Protein AF-A0A1B6EK05-F1 (afdb_monomer_lite)

Secondary structure (DSSP, 8-state):
--------PPPP--TT--HHHHHHHSGGG-TTGGGS------S-SSS-TTSHHHHHHHHHHHHHHHTTTB-TTS-B--TTTS-----HHHHHHHHSTTGGGGGG--HHHHHT-----SSGGGT-

Radius of gyration: 19.8 Å; chains: 1; bounding box: 43×33×56 Å

Organism: NCBI:txid1464854

Structure (mmCIF, N/CA/C/O backbone):
data_AF-A0A1B6EK05-F1
#
_entry.id   AF-A0A1B6EK05-F1
#
loop_
_atom_site.group_PDB
_atom_site.id
_atom_site.type_symbol
_atom_site.label_atom_id
_atom_site.label_alt_id
_atom_site.label_comp_id
_atom_site.label_asym_id
_atom_site.label_entity_id
_atom_site.label_seq_id
_atom_site.pdbx_PDB_ins_code
_atom_site.Cartn_x
_atom_site.Cartn_y
_atom_site.Cartn_z
_atom_site.occupancy
_atom_site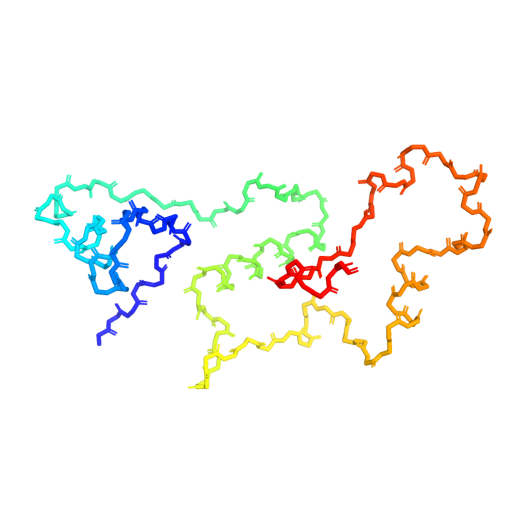.B_iso_or_equiv
_atom_site.auth_seq_id
_atom_site.auth_comp_id
_atom_site.auth_asym_id
_atom_site.auth_atom_id
_atom_site.pdbx_PDB_model_num
ATOM 1 N N . MET A 1 1 ? -14.936 13.292 16.980 1.00 32.16 1 MET A N 1
ATOM 2 C CA . MET A 1 1 ? -14.780 11.828 17.110 1.00 32.16 1 MET A CA 1
ATOM 3 C C . MET A 1 1 ? -13.576 11.438 16.279 1.00 32.16 1 MET A C 1
ATOM 5 O O . MET A 1 1 ? -13.641 11.531 15.063 1.00 32.16 1 MET A O 1
ATOM 9 N N . ASN A 1 2 ? -12.450 11.123 16.920 1.00 30.30 2 ASN A N 1
ATOM 10 C CA . ASN A 1 2 ? -11.228 10.776 16.198 1.00 30.30 2 ASN A CA 1
ATOM 11 C C . ASN A 1 2 ? -11.424 9.398 15.568 1.00 30.30 2 ASN A C 1
ATOM 13 O O . ASN A 1 2 ? -11.373 8.379 16.260 1.00 30.30 2 ASN A O 1
ATOM 17 N N . HIS A 1 3 ? -11.693 9.378 14.263 1.00 37.00 3 HIS A N 1
ATOM 18 C CA . HIS A 1 3 ? -11.639 8.167 13.463 1.00 37.00 3 HIS A CA 1
ATOM 19 C C . HIS A 1 3 ? -10.195 7.678 13.477 1.00 37.00 3 HIS A C 1
ATOM 21 O O . HIS A 1 3 ? -9.367 8.067 12.663 1.00 37.00 3 HIS A O 1
ATOM 27 N N . SER A 1 4 ? -9.873 6.836 14.456 1.00 38.41 4 SER A N 1
ATOM 28 C CA . SER A 1 4 ? -8.668 6.031 14.397 1.00 38.41 4 SER A CA 1
ATOM 29 C C . SER A 1 4 ? -8.830 5.095 13.202 1.00 38.41 4 SER A C 1
ATOM 31 O O . SER A 1 4 ? -9.556 4.096 13.250 1.00 38.41 4 SER A O 1
ATOM 33 N N . VAL A 1 5 ? -8.190 5.467 12.093 1.00 41.56 5 VAL A N 1
ATOM 34 C CA . VAL A 1 5 ? -7.999 4.601 10.936 1.00 41.56 5 VAL A CA 1
ATOM 35 C C . VAL A 1 5 ? -7.144 3.442 11.430 1.00 41.56 5 VAL A C 1
ATOM 37 O O . VAL A 1 5 ? -5.920 3.492 11.504 1.00 41.56 5 VAL A O 1
ATOM 40 N N . LEU A 1 6 ? -7.812 2.401 11.915 1.00 43.34 6 LEU A N 1
ATOM 41 C CA . LEU A 1 6 ? -7.153 1.150 12.231 1.00 43.34 6 LEU A CA 1
ATOM 42 C C . LEU A 1 6 ? -6.647 0.593 10.909 1.00 43.34 6 LEU A C 1
ATOM 44 O O . LEU A 1 6 ? -7.443 0.145 10.081 1.00 43.34 6 LEU A O 1
ATOM 48 N N . ARG A 1 7 ? -5.318 0.671 10.755 1.00 56.25 7 ARG A N 1
ATOM 49 C CA . ARG A 1 7 ? -4.504 -0.071 9.790 1.00 56.25 7 ARG A CA 1
ATOM 50 C C . ARG A 1 7 ? -5.182 -1.401 9.511 1.00 56.25 7 ARG A C 1
AT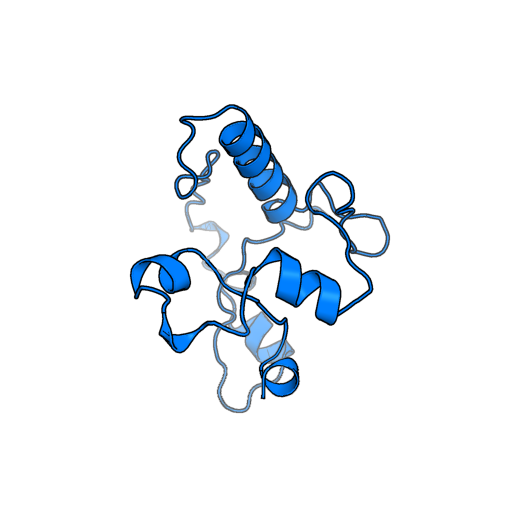OM 52 O O . ARG A 1 7 ? -5.433 -2.126 10.468 1.00 56.25 7 ARG A O 1
ATOM 59 N N . LYS A 1 8 ? -5.507 -1.655 8.239 1.00 53.00 8 LYS A N 1
ATOM 60 C CA . LYS A 1 8 ? -6.265 -2.804 7.714 1.00 53.00 8 LYS A CA 1
ATOM 61 C C . LYS A 1 8 ? -6.048 -4.065 8.566 1.00 53.00 8 LYS A C 1
ATOM 63 O O . LYS A 1 8 ? -5.132 -4.842 8.323 1.00 53.00 8 LYS A O 1
ATOM 68 N N . LEU A 1 9 ? -6.875 -4.237 9.596 1.00 55.41 9 LEU A N 1
ATOM 69 C CA . LEU A 1 9 ? -7.031 -5.509 10.280 1.00 55.41 9 LEU A CA 1
ATOM 70 C C . LEU A 1 9 ? -7.943 -6.311 9.367 1.00 55.41 9 LEU A C 1
ATOM 72 O O . LEU A 1 9 ? -8.971 -5.790 8.923 1.00 55.41 9 LEU A O 1
ATOM 76 N N . LEU A 1 10 ? -7.547 -7.543 9.054 1.00 59.81 10 LEU A N 1
ATOM 77 C CA . LEU A 1 10 ? -8.456 -8.486 8.419 1.00 59.81 10 LEU A CA 1
ATOM 78 C C . LEU A 1 10 ? -9.749 -8.472 9.250 1.00 59.81 10 LEU A C 1
ATOM 80 O O . LEU A 1 10 ? -9.697 -8.661 10.469 1.00 59.81 10 LEU A O 1
ATOM 84 N N . SER A 1 11 ? -10.878 -8.129 8.625 1.00 75.75 11 SER A N 1
ATOM 85 C CA . SER A 1 11 ? -12.156 -8.187 9.337 1.00 75.75 11 SER A CA 1
ATOM 86 C C . SER A 1 11 ? -12.404 -9.655 9.696 1.00 75.75 11 SER A C 1
ATOM 88 O O . SER A 1 11 ? -12.071 -10.526 8.886 1.00 75.75 11 SER A O 1
ATOM 90 N N . PRO A 1 12 ? -12.899 -9.956 10.908 1.00 84.38 12 PRO A N 1
ATOM 91 C CA . PRO A 1 12 ? -13.178 -11.334 11.280 1.00 84.38 12 PRO A CA 1
ATOM 92 C C . PRO A 1 12 ? -14.176 -11.915 10.283 1.00 84.38 12 PRO A C 1
ATOM 94 O O . PRO A 1 12 ? -15.192 -11.292 9.980 1.00 84.38 12 PRO A O 1
ATOM 97 N N . VAL A 1 13 ? -13.867 -13.098 9.761 1.00 87.75 13 VAL A N 1
ATOM 98 C CA . VAL A 1 13 ? -14.760 -13.794 8.838 1.00 87.75 13 VAL A CA 1
ATOM 99 C C . VAL A 1 13 ? -15.898 -14.387 9.656 1.00 87.75 13 VAL A C 1
ATOM 101 O O . VAL A 1 13 ? -15.690 -15.320 10.432 1.00 87.75 13 VAL A O 1
ATOM 104 N N . VAL A 1 14 ? -17.103 -13.847 9.485 1.00 90.56 14 VAL A N 1
ATOM 105 C CA . VAL A 1 14 ? -18.320 -14.408 10.078 1.00 90.56 14 VAL A CA 1
ATOM 106 C C . VAL A 1 14 ? -19.035 -15.212 9.002 1.00 90.56 14 VAL A C 1
ATOM 108 O O . VAL A 1 14 ? -19.580 -14.658 8.049 1.00 90.56 14 VAL A O 1
ATOM 111 N N . THR A 1 15 ? -19.010 -16.540 9.123 1.00 91.38 15 THR A N 1
ATOM 112 C CA . THR A 1 15 ? -19.667 -17.407 8.134 1.00 91.38 15 THR A CA 1
ATOM 113 C C . THR A 1 15 ? -21.164 -17.099 8.068 1.00 91.38 15 THR A C 1
ATOM 115 O O . THR A 1 15 ? -21.847 -17.117 9.087 1.00 91.38 15 THR A O 1
ATOM 118 N N . ARG A 1 16 ? -21.664 -16.784 6.862 1.00 90.75 16 ARG A N 1
ATOM 119 C CA . ARG A 1 16 ? -23.059 -16.361 6.616 1.00 90.75 16 ARG A CA 1
ATOM 120 C C . ARG A 1 16 ? -23.502 -15.123 7.421 1.00 90.75 16 ARG A C 1
ATOM 122 O O . ARG A 1 16 ? -24.698 -14.919 7.601 1.00 90.75 16 ARG A O 1
ATOM 129 N N . GLY A 1 17 ? -22.553 -14.326 7.912 1.00 86.75 17 GLY A N 1
ATOM 130 C CA . GLY A 1 17 ? -22.820 -13.109 8.671 1.00 86.75 17 GLY A CA 1
ATOM 131 C C . GLY A 1 17 ? -23.032 -11.889 7.782 1.00 86.75 17 GLY A C 1
ATOM 132 O O . GLY A 1 17 ? -22.640 -11.852 6.617 1.00 86.75 17 GLY A O 1
ATOM 133 N N . THR A 1 18 ? -23.648 -10.866 8.359 1.00 92.12 18 THR A N 1
ATOM 134 C CA . THR A 1 18 ? -23.774 -9.538 7.761 1.00 92.12 18 THR A CA 1
ATOM 135 C C . THR A 1 18 ? -22.553 -8.676 8.075 1.00 92.12 18 THR A C 1
ATOM 137 O O . THR A 1 18 ? -21.754 -8.971 8.966 1.00 92.12 18 THR A O 1
ATOM 140 N N . ARG A 1 19 ? -22.448 -7.519 7.413 1.00 85.12 19 ARG A N 1
ATOM 141 C CA . ARG A 1 19 ? -21.426 -6.518 7.748 1.00 85.12 19 ARG A CA 1
ATOM 142 C C . ARG A 1 19 ? -21.497 -6.063 9.212 1.00 85.12 19 ARG A C 1
ATOM 144 O O . ARG A 1 19 ? -20.467 -5.757 9.810 1.00 85.12 19 ARG A O 1
ATOM 151 N N . ALA A 1 20 ? -22.699 -6.008 9.790 1.00 89.62 20 ALA A N 1
ATOM 152 C CA . ALA A 1 20 ? -22.880 -5.665 11.197 1.00 89.62 20 ALA A CA 1
ATOM 153 C C . ALA A 1 20 ? -22.297 -6.750 12.113 1.00 89.62 20 ALA A C 1
ATOM 155 O O . ALA A 1 20 ? -21.636 -6.417 13.097 1.00 89.62 20 ALA A O 1
ATOM 156 N N . ASP A 1 21 ? -22.463 -8.024 11.752 1.00 91.62 21 ASP A N 1
ATOM 157 C CA . ASP A 1 21 ? -21.908 -9.151 12.505 1.00 91.62 21 ASP A CA 1
ATOM 158 C C . ASP A 1 21 ? -20.378 -9.138 12.486 1.00 91.62 21 ASP A C 1
ATOM 160 O O . ASP A 1 21 ? -19.754 -9.296 13.533 1.00 91.62 21 ASP A O 1
ATOM 164 N N . GLU A 1 22 ? -19.755 -8.846 11.340 1.00 89.62 22 GLU A N 1
ATOM 165 C CA . GLU A 1 22 ? -18.298 -8.667 11.254 1.00 89.62 22 GLU A CA 1
ATOM 166 C C . GLU A 1 22 ? -17.796 -7.529 12.150 1.00 89.62 22 GLU A C 1
ATOM 168 O O . GLU A 1 22 ? -16.775 -7.655 12.831 1.00 89.62 22 GLU A O 1
ATOM 173 N N . ILE A 1 23 ? -18.509 -6.397 12.164 1.00 86.81 23 ILE A N 1
ATOM 174 C CA . ILE A 1 23 ? -18.166 -5.260 13.022 1.00 86.81 23 ILE A CA 1
ATOM 175 C C . ILE A 1 23 ? -18.285 -5.669 14.491 1.00 86.81 23 ILE A C 1
ATOM 177 O O . ILE A 1 23 ? -17.375 -5.374 15.268 1.00 86.81 23 ILE A O 1
ATOM 181 N N . ASN A 1 24 ? -19.363 -6.354 14.868 1.00 89.38 24 ASN A N 1
ATOM 182 C CA . ASN A 1 24 ? -19.613 -6.795 16.240 1.00 89.38 24 ASN A CA 1
ATOM 183 C C . ASN A 1 24 ? -18.603 -7.848 16.708 1.00 89.38 24 ASN A C 1
ATOM 185 O O . ASN A 1 24 ? -18.163 -7.796 17.852 1.00 89.38 24 ASN A O 1
ATOM 189 N N . ALA A 1 25 ? -18.170 -8.739 15.817 1.00 89.56 25 ALA A N 1
ATOM 190 C CA . ALA A 1 25 ? -17.116 -9.711 16.083 1.00 89.56 25 ALA A CA 1
ATOM 191 C C . ALA A 1 25 ? -15.707 -9.086 16.111 1.00 89.56 25 ALA A C 1
ATOM 193 O O . ALA A 1 25 ? -14.748 -9.725 16.547 1.00 89.56 25 ALA A O 1
ATOM 194 N N . SER A 1 26 ? -15.538 -7.852 15.622 1.00 88.19 26 SER A N 1
ATOM 195 C CA . SER A 1 26 ? -14.220 -7.224 15.530 1.00 88.19 26 SER A CA 1
ATOM 196 C C . SER A 1 26 ? -13.646 -6.869 16.902 1.00 88.19 26 SER A C 1
ATOM 198 O O . SER A 1 26 ? -14.357 -6.441 17.813 1.00 88.19 26 SER A O 1
ATOM 200 N N . LEU A 1 27 ? -12.313 -6.914 17.021 1.00 85.62 27 LEU A N 1
ATOM 201 C CA . LEU A 1 27 ? -11.608 -6.481 18.234 1.00 85.62 27 LEU A CA 1
ATOM 202 C C . LEU A 1 27 ? -11.948 -5.031 18.620 1.00 85.62 27 LEU A C 1
ATOM 204 O O . LEU A 1 27 ? -11.919 -4.686 19.795 1.00 85.62 27 LEU A O 1
ATOM 208 N N . LYS A 1 28 ? -12.338 -4.192 17.648 1.00 83.25 28 LYS A N 1
ATOM 209 C CA . LYS A 1 28 ? -12.769 -2.808 17.900 1.00 83.25 28 LYS A CA 1
ATOM 210 C C . LYS A 1 28 ? -14.011 -2.717 18.789 1.00 83.25 28 LYS A C 1
ATOM 212 O O . LYS A 1 28 ? -14.178 -1.719 19.478 1.00 83.25 28 LYS A O 1
ATOM 217 N N . ARG A 1 29 ? -14.895 -3.718 18.728 1.00 87.19 29 ARG A N 1
ATOM 218 C CA . ARG A 1 29 ? -16.109 -3.824 19.551 1.00 87.19 29 ARG A CA 1
ATOM 219 C C . ARG A 1 29 ? -15.895 -4.677 20.802 1.00 87.19 29 ARG A C 1
ATOM 221 O O . ARG A 1 29 ? -16.805 -4.783 21.614 1.00 87.19 29 ARG A O 1
ATOM 228 N N . SER A 1 30 ? -14.716 -5.276 20.967 1.00 88.06 30 SER A N 1
ATOM 229 C CA . SER A 1 30 ? -14.429 -6.146 22.102 1.00 88.06 30 SER A CA 1
ATOM 230 C C . SER A 1 30 ? -14.278 -5.353 23.397 1.00 88.06 30 SER A C 1
ATOM 232 O O . SER A 1 30 ? -13.548 -4.364 23.455 1.00 88.06 30 SER A O 1
ATOM 234 N N . ASN A 1 31 ? -14.868 -5.873 24.473 1.00 92.19 31 ASN A N 1
ATOM 235 C CA . ASN A 1 31 ? -14.660 -5.376 25.836 1.00 92.19 31 ASN A CA 1
ATOM 236 C C . ASN A 1 31 ? -13.208 -5.540 26.314 1.00 92.19 31 ASN A C 1
ATOM 238 O O . ASN A 1 31 ? -12.825 -4.947 27.316 1.00 92.19 31 ASN A O 1
ATOM 242 N N . LEU A 1 32 ? -12.395 -6.335 25.606 1.00 90.44 32 LEU A N 1
ATOM 243 C CA . LEU A 1 32 ? -10.973 -6.498 25.900 1.00 90.44 32 LEU A CA 1
ATOM 244 C C . LEU A 1 32 ? -10.121 -5.334 25.382 1.00 90.44 32 LEU A C 1
ATOM 246 O O . LEU A 1 32 ? -8.998 -5.166 25.847 1.00 90.44 32 LEU A O 1
ATOM 250 N N . LEU A 1 33 ? -10.632 -4.526 24.445 1.00 88.88 33 LEU A N 1
ATOM 251 C CA . LEU A 1 33 ? -9.873 -3.453 23.799 1.00 88.88 33 LEU A CA 1
ATOM 252 C C . LEU A 1 33 ? -9.181 -2.486 24.785 1.00 88.88 33 LEU A C 1
ATOM 254 O O . LEU A 1 33 ? -8.022 -2.161 24.532 1.00 88.88 33 LEU A O 1
ATOM 258 N N . PRO A 1 34 ? -9.801 -2.063 25.910 1.00 91.94 34 PRO A N 1
ATOM 259 C CA . PRO A 1 34 ? -9.142 -1.196 26.893 1.00 91.94 34 PRO A CA 1
ATOM 260 C C . PRO A 1 34 ? -7.916 -1.822 27.571 1.00 91.94 34 PRO A C 1
ATOM 262 O O . PRO A 1 34 ? -7.072 -1.097 28.086 1.00 91.94 34 PRO A O 1
ATOM 265 N N . TYR A 1 35 ? -7.809 -3.153 27.571 1.00 92.88 35 TYR A N 1
ATOM 266 C CA . TYR A 1 35 ? -6.706 -3.896 28.184 1.00 92.88 35 TYR A CA 1
ATOM 267 C C . TYR A 1 35 ? -5.608 -4.267 27.178 1.00 92.88 35 TYR A C 1
ATOM 269 O O . TYR A 1 35 ? -4.587 -4.843 27.553 1.00 92.88 35 TYR A O 1
ATOM 277 N N . VAL A 1 36 ? -5.805 -3.967 25.891 1.00 89.44 36 VAL A N 1
ATOM 278 C CA . VAL A 1 36 ? -4.823 -4.257 24.845 1.00 89.44 36 VAL A CA 1
ATOM 279 C C . VAL A 1 36 ? -3.797 -3.131 24.774 1.00 89.44 36 VAL A C 1
ATOM 281 O O . VAL A 1 36 ? -4.124 -1.982 24.476 1.00 89.44 36 VAL A O 1
ATOM 284 N N . ASN A 1 37 ? -2.523 -3.478 24.954 1.00 90.88 37 ASN A N 1
ATOM 285 C CA . ASN A 1 37 ? -1.424 -2.546 24.726 1.00 90.88 37 ASN A CA 1
ATOM 286 C C . ASN A 1 37 ? -1.276 -2.250 23.231 1.00 90.88 37 ASN A C 1
ATOM 288 O O . ASN A 1 37 ? -0.936 -3.123 22.430 1.00 90.88 37 ASN A O 1
ATOM 292 N N . LYS A 1 38 ? -1.505 -0.992 22.852 1.00 84.56 38 LYS A N 1
ATOM 293 C CA . LYS A 1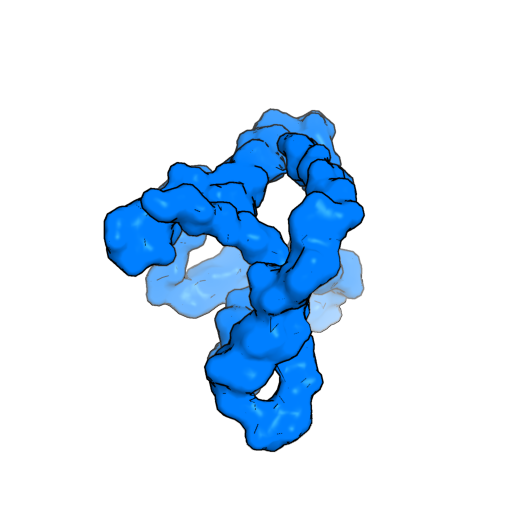 38 ? -1.327 -0.528 21.478 1.00 84.56 38 LYS A CA 1
ATOM 294 C C . LYS A 1 38 ? 0.131 -0.145 21.242 1.00 84.56 38 LYS A C 1
ATOM 296 O O . LYS A 1 38 ? 0.604 0.867 21.749 1.00 84.56 38 LYS A O 1
ATOM 301 N N . LEU A 1 39 ? 0.823 -0.937 20.432 1.00 86.44 39 LEU A N 1
ATOM 302 C CA . LEU A 1 39 ? 2.154 -0.609 19.931 1.00 86.44 39 LEU A CA 1
ATOM 303 C C . LEU A 1 39 ? 2.040 0.016 18.541 1.00 86.44 39 LEU A C 1
ATOM 305 O O . LEU A 1 39 ? 1.259 -0.441 17.705 1.00 86.44 39 LEU A O 1
ATOM 309 N N . GLU A 1 40 ? 2.825 1.060 18.289 1.00 80.06 40 GLU A N 1
ATOM 310 C CA . GLU A 1 40 ? 2.800 1.785 17.023 1.00 80.06 40 GLU A CA 1
ATOM 311 C C . GLU A 1 40 ? 4.169 1.773 16.348 1.00 80.06 40 GLU A C 1
ATOM 313 O O . GLU A 1 40 ? 5.178 2.198 16.911 1.00 80.06 40 GLU A O 1
ATOM 318 N N . LEU A 1 41 ? 4.183 1.325 15.094 1.00 80.19 41 LEU A N 1
ATOM 319 C CA . LEU A 1 41 ? 5.347 1.442 14.227 1.00 80.19 41 LEU A CA 1
ATOM 320 C C . LEU A 1 41 ? 5.308 2.790 13.512 1.00 80.19 41 LEU A C 1
ATOM 322 O O . LEU A 1 41 ? 4.470 3.002 12.630 1.00 80.19 41 LEU A O 1
ATOM 326 N N . LYS A 1 42 ? 6.247 3.663 13.880 1.00 83.88 42 LYS A N 1
ATOM 327 C CA . LYS A 1 42 ? 6.416 5.004 13.299 1.00 83.88 42 LYS A CA 1
ATOM 328 C C . LYS A 1 42 ? 7.190 5.008 11.983 1.00 83.88 42 LYS A C 1
ATOM 330 O O . LYS A 1 42 ? 7.136 5.986 11.253 1.00 83.88 42 LYS A O 1
ATOM 335 N N . ASN A 1 43 ? 7.898 3.919 11.687 1.00 83.50 43 ASN A N 1
ATOM 336 C CA . ASN A 1 43 ? 8.725 3.784 10.495 1.00 83.50 43 ASN A CA 1
ATOM 337 C C . ASN A 1 43 ? 8.220 2.630 9.630 1.00 83.50 43 ASN A C 1
ATOM 339 O O . ASN A 1 43 ? 7.890 1.554 10.136 1.00 83.50 43 ASN A O 1
ATOM 343 N N . ASN A 1 44 ? 8.183 2.847 8.316 1.00 83.25 44 ASN A N 1
ATOM 344 C CA . ASN A 1 44 ? 7.922 1.781 7.361 1.00 83.25 44 ASN A CA 1
ATOM 345 C C . ASN A 1 44 ? 9.180 0.909 7.246 1.00 83.25 44 ASN A C 1
ATOM 347 O O . ASN A 1 44 ? 10.200 1.361 6.740 1.00 83.25 44 ASN A O 1
ATOM 351 N N . MET A 1 45 ? 9.101 -0.330 7.731 1.00 82.56 45 MET A N 1
ATOM 352 C CA . MET A 1 45 ? 10.233 -1.266 7.736 1.00 82.56 45 MET A CA 1
ATOM 353 C C . MET A 1 45 ? 10.366 -2.076 6.435 1.00 82.56 45 MET A C 1
ATOM 355 O O . MET A 1 45 ? 11.328 -2.819 6.288 1.00 82.56 45 MET A O 1
ATOM 359 N N . ARG A 1 46 ? 9.398 -1.983 5.510 1.00 82.44 46 ARG A N 1
ATOM 360 C CA . ARG A 1 46 ? 9.412 -2.733 4.238 1.00 82.44 46 ARG A CA 1
ATOM 361 C C . ARG A 1 46 ? 10.205 -2.020 3.150 1.00 82.44 46 ARG A C 1
ATOM 363 O O . ARG A 1 46 ? 10.743 -2.668 2.263 1.00 82.44 46 ARG A O 1
ATOM 370 N N . VAL A 1 47 ? 10.244 -0.693 3.206 1.00 84.44 47 VAL A N 1
ATOM 371 C CA . VAL A 1 47 ? 10.967 0.130 2.239 1.00 84.44 47 VAL A CA 1
ATOM 372 C C . VAL A 1 47 ? 12.361 0.400 2.787 1.00 84.44 47 VAL A C 1
ATOM 374 O O . VAL A 1 47 ? 12.502 1.005 3.849 1.00 84.44 47 VAL A O 1
ATOM 377 N N . SER A 1 48 ? 13.395 -0.025 2.062 1.00 79.19 48 SER A N 1
ATOM 378 C CA . SER A 1 48 ? 14.759 0.301 2.463 1.00 79.19 48 SER A CA 1
ATOM 379 C C . SER A 1 48 ? 15.064 1.778 2.223 1.00 79.19 48 SER A C 1
ATOM 381 O O . SER A 1 48 ? 14.940 2.273 1.105 1.00 79.19 48 SER A O 1
ATOM 383 N N . LEU A 1 49 ? 15.517 2.481 3.258 1.00 78.81 49 LEU A N 1
ATOM 384 C CA . LEU A 1 49 ? 15.747 3.928 3.243 1.00 78.81 49 LEU A CA 1
ATOM 385 C C . LEU A 1 49 ? 17.107 4.333 2.641 1.00 78.81 49 LEU A C 1
ATOM 387 O O . LEU A 1 49 ? 17.634 5.387 2.988 1.00 78.81 49 LEU A O 1
ATOM 391 N N . TYR A 1 50 ? 17.684 3.513 1.753 1.00 82.94 50 TYR A N 1
ATOM 392 C CA . TYR A 1 50 ? 18.992 3.782 1.139 1.00 82.94 50 TYR A CA 1
ATOM 393 C C . TYR A 1 50 ? 18.982 4.964 0.156 1.00 82.94 50 TYR A C 1
ATOM 395 O O . TYR A 1 50 ? 20.029 5.568 -0.064 1.00 82.94 50 TYR A O 1
ATOM 403 N N . SER A 1 51 ? 17.826 5.317 -0.419 1.00 85.69 51 SER A N 1
ATOM 404 C CA . SER A 1 51 ? 17.685 6.443 -1.351 1.00 85.69 51 SER A CA 1
ATOM 405 C C . SER A 1 51 ? 16.740 7.525 -0.820 1.00 85.69 51 SER A C 1
ATOM 407 O O . SER A 1 51 ? 15.834 7.270 -0.018 1.00 85.69 51 SER A O 1
ATOM 409 N N . ARG A 1 52 ? 16.933 8.761 -1.302 1.00 85.06 52 ARG A N 1
ATOM 410 C CA . ARG A 1 52 ? 16.042 9.895 -1.009 1.00 85.06 52 ARG A CA 1
ATOM 411 C C . ARG A 1 52 ? 14.607 9.609 -1.458 1.00 85.06 52 ARG A C 1
ATOM 413 O O . ARG A 1 52 ? 13.673 9.922 -0.725 1.00 85.06 52 ARG A O 1
ATOM 420 N N . GLU A 1 53 ? 14.444 8.982 -2.618 1.00 84.31 53 GLU A N 1
ATOM 421 C CA . GLU A 1 53 ? 13.148 8.588 -3.183 1.00 84.31 53 GLU A CA 1
ATOM 422 C C . GLU A 1 53 ? 12.429 7.588 -2.278 1.00 84.31 53 GLU A C 1
ATOM 424 O O . GLU A 1 53 ? 11.291 7.827 -1.880 1.00 84.31 53 GLU A O 1
ATOM 429 N N . ASN A 1 54 ? 13.123 6.537 -1.831 1.00 85.69 54 ASN A N 1
ATOM 430 C CA . ASN A 1 54 ? 12.565 5.561 -0.898 1.00 85.69 54 ASN A CA 1
ATOM 431 C C . ASN A 1 54 ? 12.176 6.205 0.440 1.00 85.69 54 ASN A C 1
ATOM 433 O O . ASN A 1 54 ? 11.164 5.844 1.046 1.00 85.69 54 ASN A O 1
ATOM 437 N N . ASN A 1 55 ? 12.949 7.188 0.916 1.00 86.25 55 ASN A N 1
ATOM 438 C CA . ASN A 1 55 ? 12.604 7.940 2.121 1.00 86.25 55 ASN A CA 1
ATOM 439 C C . ASN A 1 55 ? 11.321 8.767 1.950 1.00 86.25 55 ASN A C 1
ATOM 441 O O . ASN A 1 55 ? 10.466 8.762 2.835 1.00 86.25 55 ASN A O 1
ATOM 445 N N . ILE A 1 56 ? 11.167 9.450 0.817 1.00 85.81 56 ILE A N 1
ATOM 446 C CA . ILE A 1 56 ? 9.953 10.213 0.505 1.00 85.81 56 ILE A CA 1
ATOM 447 C C . ILE A 1 56 ? 8.761 9.257 0.382 1.00 85.81 56 ILE A C 1
ATOM 449 O O . ILE A 1 56 ? 7.752 9.447 1.060 1.00 85.81 56 ILE A O 1
ATOM 453 N N . TYR A 1 57 ? 8.911 8.183 -0.392 1.00 84.62 57 TYR A N 1
ATOM 454 C CA . TYR A 1 57 ? 7.874 7.179 -0.617 1.00 84.62 57 TYR A CA 1
ATOM 455 C C . TYR A 1 57 ? 7.415 6.508 0.686 1.00 84.62 57 TYR A C 1
ATOM 457 O O . TYR A 1 57 ? 6.223 6.445 0.979 1.00 84.62 57 TYR A O 1
ATOM 465 N N . SER A 1 58 ? 8.352 6.077 1.535 1.00 88.31 58 SER A N 1
ATOM 466 C CA . SER A 1 58 ? 8.042 5.465 2.837 1.00 88.31 58 SER A CA 1
ATOM 467 C C . SER A 1 58 ? 7.277 6.399 3.780 1.00 88.31 58 SER A C 1
ATOM 469 O O . SER A 1 58 ? 6.317 5.959 4.419 1.00 88.31 58 SER A O 1
ATOM 471 N N . LYS A 1 59 ? 7.662 7.681 3.856 1.00 86.81 59 LYS A N 1
ATOM 472 C CA . LYS A 1 59 ? 6.946 8.698 4.640 1.00 86.81 59 LYS A CA 1
ATOM 473 C C . LYS A 1 59 ? 5.547 8.934 4.090 1.00 86.81 59 LYS A C 1
ATOM 475 O O . LYS A 1 59 ? 4.604 9.027 4.867 1.00 86.81 59 LYS A O 1
ATOM 480 N N . MET A 1 60 ? 5.402 8.994 2.770 1.00 84.94 60 MET A N 1
ATOM 481 C CA . MET A 1 60 ? 4.092 9.153 2.147 1.00 84.94 60 MET A CA 1
ATOM 482 C C . MET A 1 60 ? 3.180 7.950 2.415 1.00 84.94 60 MET A C 1
ATOM 484 O O . MET A 1 60 ? 2.044 8.142 2.838 1.00 84.94 60 MET A O 1
ATOM 488 N N . LEU A 1 61 ? 3.679 6.714 2.289 1.00 85.94 61 LEU A N 1
ATOM 489 C CA . LEU A 1 61 ? 2.917 5.506 2.631 1.00 85.94 61 LEU A CA 1
ATOM 490 C C . LEU A 1 61 ? 2.432 5.502 4.088 1.00 85.94 61 LEU A C 1
ATOM 492 O O . LEU A 1 61 ? 1.338 5.013 4.368 1.00 85.94 61 LEU A O 1
ATOM 496 N N . LEU A 1 62 ? 3.227 6.038 5.020 1.00 87.06 62 LEU A N 1
ATOM 497 C CA . LEU A 1 62 ? 2.801 6.195 6.412 1.00 87.06 62 LEU A CA 1
ATOM 498 C C . LEU A 1 62 ? 1.634 7.177 6.529 1.00 87.06 62 LEU A C 1
ATOM 500 O O . LEU A 1 62 ? 0.644 6.845 7.173 1.00 87.06 62 LEU A O 1
ATOM 504 N N . LYS A 1 63 ? 1.711 8.333 5.861 1.00 85.38 63 LYS A N 1
ATOM 505 C CA . LYS A 1 63 ? 0.626 9.322 5.859 1.00 85.38 63 LYS A CA 1
ATOM 506 C C . LYS A 1 63 ? -0.667 8.762 5.260 1.00 85.38 63 LYS A C 1
ATOM 508 O O . LYS A 1 63 ? -1.727 8.929 5.859 1.00 85.38 63 LYS A O 1
ATOM 513 N N . VAL A 1 64 ? -0.581 8.037 4.138 1.00 84.56 64 VAL A N 1
ATOM 514 C CA . VAL A 1 64 ? -1.726 7.314 3.550 1.00 84.56 64 VAL A CA 1
ATOM 515 C C . VAL A 1 64 ? -2.301 6.314 4.556 1.00 84.56 64 VAL A C 1
ATOM 517 O O . VAL A 1 64 ? -3.495 6.329 4.838 1.00 84.56 64 VAL A O 1
ATOM 520 N N . GLY A 1 65 ? -1.453 5.466 5.147 1.00 81.56 65 GLY A N 1
ATOM 521 C CA . GLY A 1 65 ? -1.882 4.451 6.113 1.00 81.56 65 GLY A CA 1
ATOM 522 C C . GLY A 1 65 ? -2.474 5.018 7.408 1.00 81.56 65 GLY A C 1
ATOM 523 O O . GLY A 1 65 ? -3.257 4.332 8.067 1.00 81.56 65 GLY A O 1
ATOM 524 N N . ASN A 1 66 ? -2.117 6.253 7.761 1.00 82.25 66 ASN A N 1
ATOM 525 C CA . ASN A 1 66 ? -2.657 6.989 8.901 1.00 82.25 66 ASN A CA 1
ATOM 526 C C . ASN A 1 66 ? -3.925 7.792 8.554 1.00 82.25 66 ASN A C 1
ATOM 528 O O . ASN A 1 66 ? -4.563 8.329 9.457 1.00 82.25 66 ASN A O 1
ATOM 532 N N . GLY A 1 67 ? -4.304 7.867 7.273 1.00 80.31 67 GLY A N 1
ATOM 533 C CA . GLY A 1 67 ? -5.443 8.656 6.800 1.00 80.31 67 GLY A CA 1
ATOM 534 C C . GLY A 1 67 ? -5.186 10.165 6.736 1.00 80.31 67 GLY A C 1
ATOM 535 O O . GLY A 1 67 ? -6.134 10.928 6.594 1.00 80.31 67 GLY A O 1
ATOM 536 N N . GLU A 1 68 ? -3.928 10.605 6.820 1.00 83.94 68 GLU A N 1
ATOM 537 C CA . GLU A 1 68 ? -3.536 12.026 6.828 1.00 83.94 68 GLU A CA 1
ATOM 538 C C . GLU A 1 68 ? -3.612 12.687 5.441 1.00 83.94 68 GLU A C 1
ATOM 540 O O . GLU A 1 68 ? -3.534 13.908 5.340 1.00 83.94 68 GLU A O 1
ATOM 545 N N . LEU A 1 69 ? -3.727 11.888 4.376 1.00 79.38 69 LEU A N 1
ATOM 546 C CA . LEU A 1 69 ? -3.819 12.348 2.982 1.00 79.38 69 LEU A CA 1
ATOM 547 C C . LEU A 1 69 ? -5.224 12.174 2.392 1.00 79.38 69 LEU A C 1
ATOM 549 O O . LEU A 1 69 ? -5.381 12.188 1.176 1.00 79.38 69 LEU A O 1
ATOM 553 N N . THR A 1 70 ? -6.224 11.968 3.248 1.00 78.50 70 THR A N 1
ATOM 554 C CA . THR A 1 70 ? -7.613 11.803 2.818 1.00 78.50 70 THR A CA 1
ATOM 555 C C . THR A 1 70 ? -8.266 13.175 2.655 1.00 78.50 70 THR A C 1
ATOM 557 O O . THR A 1 70 ? -8.242 13.981 3.587 1.00 78.50 70 THR A O 1
ATOM 560 N N . GLU A 1 71 ? -8.852 13.432 1.493 1.00 79.62 71 GLU A N 1
ATOM 561 C CA . GLU A 1 71 ? -9.680 14.602 1.213 1.00 79.62 71 GLU A CA 1
ATOM 562 C C . GLU A 1 71 ? -11.075 14.466 1.854 1.00 79.62 71 GLU A C 1
ATOM 564 O O . GLU A 1 71 ? -11.416 13.454 2.478 1.00 79.62 71 GLU A O 1
ATOM 569 N N . SER A 1 72 ? -11.892 15.518 1.754 1.00 75.00 72 SER A N 1
ATOM 570 C CA . SER A 1 72 ? -13.209 15.594 2.406 1.00 75.00 72 SER A CA 1
ATOM 571 C C . SER A 1 72 ? -14.220 14.567 1.890 1.00 75.00 72 SER A C 1
ATOM 573 O O . SER A 1 72 ? -15.157 14.221 2.609 1.00 75.00 72 SER A O 1
ATOM 575 N N . ASP A 1 73 ? -14.030 14.068 0.674 1.00 81.12 73 ASP A N 1
ATOM 576 C CA . ASP A 1 73 ? -14.842 13.031 0.036 1.00 81.12 73 ASP A CA 1
ATOM 577 C C . ASP A 1 73 ? -14.364 11.600 0.342 1.00 81.12 73 ASP A C 1
ATOM 579 O O . ASP A 1 73 ? -14.991 10.628 -0.081 1.00 81.12 73 ASP A O 1
ATOM 583 N N . GLY A 1 74 ? -13.280 11.449 1.109 1.00 78.12 74 GLY A N 1
ATOM 584 C CA . GLY A 1 74 ? -12.692 10.149 1.411 1.00 78.12 74 GLY A CA 1
ATOM 585 C C . GLY A 1 74 ? -11.686 9.651 0.368 1.00 78.12 74 GLY A C 1
ATOM 586 O O . GLY A 1 74 ? -11.161 8.548 0.538 1.00 78.12 74 GLY A O 1
ATOM 587 N N . MET A 1 75 ? -11.405 10.422 -0.686 1.00 81.88 75 MET A N 1
ATOM 588 C CA . MET A 1 75 ? -10.386 10.104 -1.684 1.00 81.88 75 MET A CA 1
ATOM 589 C C . MET A 1 75 ? -8.996 10.552 -1.226 1.00 81.88 75 MET A C 1
ATOM 591 O O . MET A 1 75 ? -8.841 11.295 -0.263 1.00 81.88 75 MET A O 1
ATOM 595 N N . ILE A 1 76 ? -7.956 10.049 -1.887 1.00 80.06 76 ILE A N 1
ATOM 596 C CA . ILE A 1 76 ? -6.566 10.428 -1.619 1.00 80.06 76 ILE A CA 1
ATOM 597 C C . ILE A 1 76 ? -6.025 11.103 -2.870 1.00 80.06 76 ILE A C 1
ATOM 599 O O . ILE A 1 76 ? -6.107 10.533 -3.957 1.00 80.06 76 ILE A O 1
ATOM 603 N N . ASN A 1 77 ? -5.412 12.272 -2.708 1.00 77.44 77 ASN A N 1
ATOM 604 C CA . ASN A 1 77 ? -4.701 12.924 -3.798 1.00 77.44 77 ASN A CA 1
ATOM 605 C C . ASN A 1 77 ? -3.396 12.176 -4.118 1.00 77.44 77 ASN A C 1
ATOM 607 O O . ASN A 1 77 ? -2.510 12.065 -3.264 1.00 77.44 77 ASN A O 1
ATOM 611 N N . LEU A 1 78 ? -3.281 11.665 -5.347 1.00 76.62 78 LEU A N 1
ATOM 612 C CA . LEU A 1 78 ? -2.146 10.858 -5.806 1.00 76.62 78 LEU A CA 1
ATOM 613 C C . LEU A 1 78 ? -1.170 11.601 -6.730 1.00 76.62 78 LEU A C 1
ATOM 615 O O . LEU A 1 78 ? -0.173 11.003 -7.131 1.00 76.62 78 LEU A O 1
ATOM 619 N N . GLU A 1 79 ? -1.392 12.880 -7.045 1.00 72.00 79 GLU A N 1
ATOM 620 C CA . GLU A 1 79 ? -0.608 13.611 -8.061 1.00 72.00 79 GLU A CA 1
ATOM 621 C C . GLU A 1 79 ? 0.897 13.657 -7.749 1.00 72.00 79 GLU A C 1
ATOM 623 O O . GLU A 1 79 ? 1.733 13.627 -8.646 1.00 72.00 79 GLU A O 1
ATOM 628 N N . ASN A 1 80 ? 1.261 13.665 -6.463 1.00 71.81 80 ASN A N 1
ATOM 629 C CA . ASN A 1 80 ? 2.658 13.649 -6.009 1.00 71.81 80 ASN A CA 1
ATOM 630 C C . ASN A 1 80 ? 3.185 12.240 -5.667 1.00 71.81 80 ASN A C 1
ATOM 632 O O . ASN A 1 80 ? 4.299 12.101 -5.160 1.00 71.81 80 ASN A O 1
ATOM 636 N N . LEU A 1 81 ? 2.366 11.203 -5.857 1.00 71.75 81 LEU A N 1
ATOM 637 C CA . LEU A 1 81 ? 2.629 9.821 -5.442 1.00 71.75 81 LEU A CA 1
ATOM 638 C C . LEU A 1 81 ? 2.875 8.891 -6.627 1.00 71.75 81 LEU A C 1
ATOM 640 O O . LEU A 1 81 ? 3.653 7.942 -6.506 1.00 71.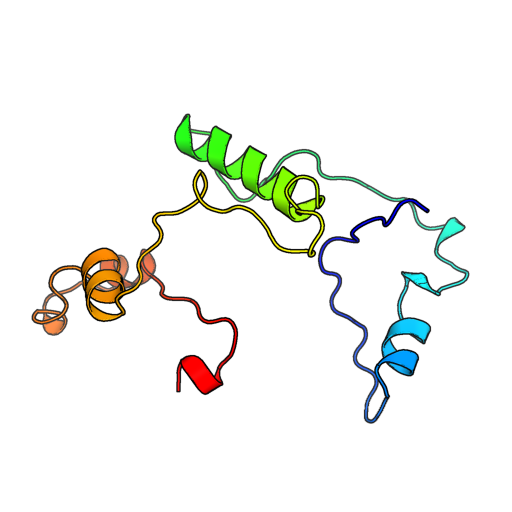75 81 LEU A O 1
ATOM 644 N N . CYS A 1 82 ? 2.188 9.131 -7.738 1.00 79.06 82 CYS A N 1
ATOM 645 C CA . CYS A 1 82 ? 2.181 8.246 -8.889 1.00 79.06 82 CYS A CA 1
ATOM 646 C C . CYS A 1 82 ? 2.119 9.051 -10.184 1.00 79.06 82 CYS A C 1
ATOM 648 O O . CYS A 1 82 ? 1.675 10.195 -10.206 1.00 79.06 82 CYS A O 1
ATOM 650 N N . VAL A 1 83 ? 2.524 8.410 -11.276 1.00 84.06 83 VAL A N 1
ATOM 651 C CA . VAL A 1 83 ? 2.182 8.882 -12.616 1.00 84.06 83 VAL A CA 1
ATOM 652 C C . VAL A 1 83 ? 0.754 8.428 -12.894 1.00 84.06 83 VAL A C 1
ATOM 654 O O . VAL A 1 83 ? 0.463 7.233 -12.819 1.00 84.06 83 VAL A O 1
ATOM 657 N N . LEU A 1 84 ? -0.136 9.382 -13.157 1.00 86.75 84 LEU A N 1
ATOM 658 C CA . LEU A 1 84 ? -1.499 9.095 -13.588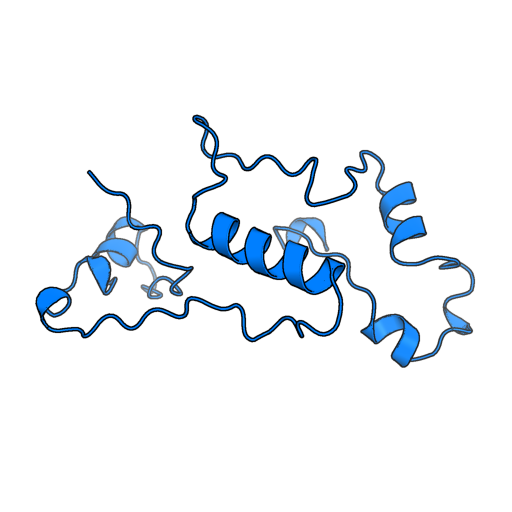 1.00 86.75 84 LEU A CA 1
ATOM 659 C C . LEU A 1 84 ? -1.483 8.806 -15.088 1.00 86.75 84 LEU A C 1
ATOM 661 O O . LEU A 1 84 ? -0.882 9.553 -15.858 1.00 86.75 84 LEU A O 1
ATOM 665 N N . ILE A 1 85 ? -2.101 7.694 -15.475 1.00 89.25 85 ILE A N 1
ATOM 666 C CA . ILE A 1 85 ? -2.155 7.216 -16.853 1.00 89.25 85 ILE A CA 1
ATOM 667 C C . ILE A 1 85 ? -3.607 6.855 -17.150 1.00 89.25 85 ILE A C 1
ATOM 669 O O . ILE A 1 85 ? -4.178 5.997 -16.477 1.00 89.25 85 ILE A O 1
ATOM 673 N N . ASP A 1 86 ? -4.169 7.464 -18.190 1.00 89.94 86 ASP A N 1
ATOM 674 C CA . ASP A 1 86 ? -5.571 7.263 -18.579 1.00 89.94 86 ASP A CA 1
ATOM 675 C C . ASP A 1 86 ? -5.735 6.195 -19.677 1.00 89.94 86 ASP A C 1
ATOM 677 O O . ASP A 1 86 ? -6.849 5.860 -20.081 1.00 89.94 86 ASP A O 1
ATOM 681 N N . ASN A 1 87 ? -4.625 5.640 -20.175 1.00 92.62 87 ASN A N 1
ATOM 682 C CA . ASN A 1 87 ? -4.601 4.650 -21.245 1.00 92.62 87 ASN A CA 1
ATOM 683 C C . ASN A 1 87 ? -3.942 3.338 -20.790 1.00 92.62 87 ASN A C 1
ATOM 685 O O . ASN A 1 87 ? -2.772 3.299 -20.411 1.00 92.62 87 ASN A O 1
ATOM 689 N N . ILE A 1 88 ? -4.677 2.228 -20.903 1.00 90.31 88 ILE A N 1
ATOM 690 C CA . ILE A 1 88 ? -4.186 0.891 -20.538 1.00 90.31 88 ILE A CA 1
ATOM 691 C C . ILE A 1 88 ? -2.939 0.501 -21.344 1.00 90.31 88 ILE A C 1
ATOM 693 O O . ILE A 1 88 ? -2.006 -0.063 -20.780 1.00 90.31 88 ILE A O 1
ATOM 697 N N . GLN A 1 89 ? -2.877 0.819 -22.638 1.00 91.62 89 GLN A N 1
ATOM 698 C CA . GLN A 1 89 ? -1.715 0.491 -23.467 1.00 91.62 89 GLN A CA 1
ATOM 699 C C . GLN A 1 89 ? -0.461 1.232 -22.995 1.00 91.62 89 GLN A C 1
ATOM 701 O O . GLN A 1 89 ? 0.631 0.669 -22.980 1.00 91.62 89 GLN A O 1
ATOM 706 N N . GLU A 1 90 ? -0.616 2.488 -22.581 1.00 94.00 90 GLU A N 1
ATOM 707 C CA . GLU A 1 90 ? 0.477 3.269 -22.010 1.00 94.00 90 GLU A CA 1
ATOM 708 C C . GLU A 1 90 ? 0.929 2.686 -20.666 1.00 94.00 90 GLU A C 1
ATOM 710 O O . GLU A 1 90 ? 2.129 2.554 -20.430 1.00 94.00 90 GLU A O 1
ATOM 715 N N . LEU A 1 91 ? -0.007 2.259 -19.813 1.00 93.12 91 LEU A N 1
ATOM 716 C CA . LEU A 1 91 ? 0.315 1.563 -18.566 1.00 93.12 91 LEU A CA 1
A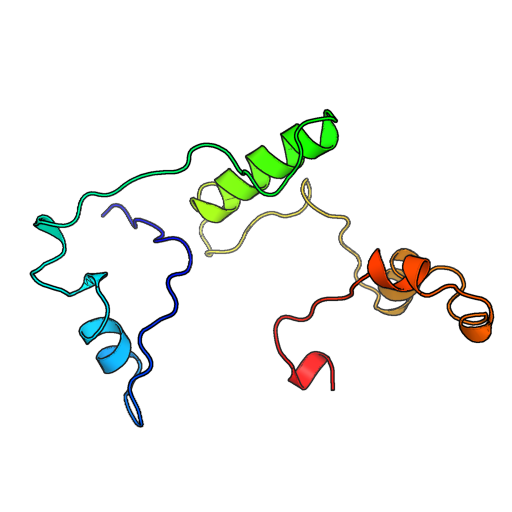TOM 717 C C . LEU A 1 91 ? 1.111 0.277 -18.834 1.00 93.12 91 LEU A C 1
ATOM 719 O O . LEU A 1 91 ? 2.152 0.058 -18.213 1.00 93.12 91 LEU A O 1
ATOM 723 N N . VAL A 1 92 ? 0.656 -0.552 -19.780 1.00 92.62 92 VAL A N 1
ATOM 724 C CA . VAL A 1 92 ? 1.335 -1.801 -20.160 1.00 92.62 92 VAL A CA 1
ATOM 725 C C . VAL A 1 92 ? 2.738 -1.515 -20.682 1.00 92.62 92 VAL A C 1
ATOM 727 O O . VAL A 1 92 ? 3.685 -2.139 -20.216 1.00 92.62 92 VAL A O 1
ATOM 730 N N . ASN A 1 93 ? 2.898 -0.539 -21.576 1.00 92.94 93 ASN A N 1
ATOM 731 C CA . ASN A 1 93 ? 4.202 -0.187 -22.136 1.00 92.94 93 ASN A CA 1
ATOM 732 C C . ASN A 1 93 ? 5.170 0.363 -21.073 1.00 92.94 93 ASN A C 1
ATOM 734 O O . ASN A 1 93 ? 6.374 0.122 -21.161 1.00 92.94 93 ASN A O 1
ATOM 738 N N . ASN A 1 94 ? 4.657 1.071 -20.061 1.00 92.31 94 ASN A N 1
ATOM 739 C CA . ASN A 1 94 ? 5.458 1.571 -18.943 1.00 92.31 94 ASN A CA 1
ATOM 740 C C . ASN A 1 94 ? 5.907 0.449 -17.993 1.00 92.31 94 ASN A C 1
ATOM 742 O O . ASN A 1 94 ? 7.062 0.430 -17.566 1.00 92.31 94 ASN A O 1
ATOM 746 N N . VAL A 1 95 ? 5.020 -0.493 -17.652 1.00 93.19 95 VAL A N 1
ATOM 747 C CA . VAL A 1 95 ? 5.340 -1.582 -16.710 1.00 93.19 95 VAL A CA 1
ATOM 748 C C . VAL A 1 95 ? 6.129 -2.704 -17.392 1.00 93.19 95 VAL A C 1
ATOM 750 O O . VAL A 1 95 ? 7.111 -3.202 -16.837 1.00 93.19 95 VAL A O 1
ATOM 753 N N . TYR A 1 96 ? 5.739 -3.078 -18.609 1.00 94.00 96 TYR A N 1
ATOM 754 C CA . TYR A 1 96 ? 6.313 -4.155 -19.413 1.00 94.00 96 TYR A CA 1
ATOM 755 C C . TYR A 1 96 ? 6.837 -3.610 -20.752 1.00 94.00 96 TYR A C 1
ATOM 757 O O . TYR A 1 96 ? 6.248 -3.862 -21.804 1.00 94.00 96 TYR A O 1
ATOM 765 N N . PRO A 1 97 ? 7.961 -2.873 -20.749 1.00 92.44 97 PRO A N 1
ATOM 766 C CA . PRO A 1 97 ? 8.548 -2.386 -21.988 1.00 92.44 97 PRO A CA 1
ATOM 767 C C . PRO A 1 97 ? 9.001 -3.564 -22.854 1.00 92.44 97 PRO A C 1
ATOM 769 O O . PRO A 1 97 ? 9.623 -4.502 -22.347 1.00 92.44 97 PRO A O 1
ATOM 772 N N . ASP A 1 98 ? 8.740 -3.486 -24.162 1.00 90.94 98 ASP A N 1
ATOM 773 C CA . ASP A 1 98 ? 9.108 -4.532 -25.127 1.00 90.94 98 ASP A CA 1
ATOM 774 C C . ASP A 1 98 ? 8.430 -5.886 -24.824 1.00 90.94 98 ASP A C 1
ATOM 776 O O . ASP A 1 98 ? 9.053 -6.953 -24.839 1.00 90.94 98 ASP A O 1
ATOM 780 N N . ILE A 1 99 ? 7.133 -5.821 -24.503 1.00 90.44 99 ILE A N 1
ATOM 781 C CA . ILE A 1 99 ? 6.295 -6.995 -24.235 1.00 90.44 99 ILE A CA 1
ATOM 782 C C . ILE A 1 99 ? 6.162 -7.914 -25.458 1.00 90.44 99 ILE A C 1
ATOM 784 O O . ILE A 1 99 ? 5.978 -9.113 -25.296 1.00 90.44 99 ILE A O 1
ATOM 788 N N . ASP A 1 100 ? 6.336 -7.401 -26.676 1.00 91.00 100 ASP A N 1
ATOM 789 C CA . ASP A 1 100 ? 6.272 -8.214 -27.896 1.00 91.00 100 ASP A CA 1
ATOM 790 C C . ASP A 1 100 ? 7.402 -9.258 -27.961 1.00 91.00 100 ASP A C 1
ATOM 792 O O . ASP A 1 100 ? 7.223 -10.350 -28.497 1.00 91.00 100 ASP A O 1
ATOM 796 N N . ASN A 1 101 ? 8.551 -8.973 -27.338 1.00 92.94 101 ASN A N 1
ATOM 797 C CA . ASN A 1 101 ? 9.696 -9.884 -27.252 1.00 92.94 101 ASN A CA 1
ATOM 798 C C . ASN A 1 101 ? 9.754 -10.629 -25.905 1.00 92.94 101 ASN A C 1
ATOM 800 O O . ASN A 1 101 ? 10.837 -10.921 -25.382 1.00 92.94 101 ASN A O 1
ATOM 804 N N . ILE A 1 102 ? 8.591 -10.945 -25.323 1.00 91.06 102 ILE A N 1
ATOM 805 C CA . ILE A 1 102 ? 8.463 -11.586 -24.003 1.00 91.06 102 ILE A CA 1
ATOM 806 C C . ILE A 1 102 ? 9.227 -12.911 -23.890 1.00 91.06 102 ILE A C 1
ATOM 808 O O . ILE A 1 102 ? 9.789 -13.213 -22.837 1.00 91.06 102 ILE A O 1
ATOM 812 N N . SER A 1 103 ? 9.320 -13.675 -24.984 1.00 90.94 103 SER A N 1
ATOM 813 C CA . SER A 1 103 ? 10.026 -14.962 -25.040 1.00 90.94 103 SER A CA 1
ATOM 814 C C . SER A 1 103 ? 11.526 -14.846 -24.767 1.00 90.94 103 SER A C 1
ATOM 816 O O . SER A 1 103 ? 12.160 -15.823 -24.379 1.00 90.94 103 SER A O 1
ATOM 818 N N . CYS A 1 104 ? 12.099 -13.657 -24.962 1.00 91.62 104 CYS A N 1
ATOM 819 C CA . CYS A 1 104 ? 13.517 -13.379 -24.754 1.00 91.62 104 CYS A CA 1
ATOM 820 C C . CYS A 1 104 ? 13.812 -12.824 -23.348 1.00 91.62 104 CYS A C 1
ATOM 822 O O . CYS A 1 104 ? 14.967 -12.523 -23.038 1.00 91.62 104 CYS A O 1
ATOM 824 N N . LYS A 1 105 ? 12.793 -12.643 -22.493 1.00 94.12 105 LYS A N 1
ATOM 825 C CA . LYS A 1 105 ? 12.945 -12.059 -21.153 1.00 94.12 105 LYS A CA 1
ATOM 826 C C . LYS A 1 105 ? 13.289 -13.123 -20.113 1.00 94.12 105 LYS A C 1
ATOM 828 O O . LYS A 1 105 ? 12.898 -14.283 -20.199 1.00 94.12 105 LYS A O 1
ATOM 833 N N . THR A 1 106 ? 14.032 -12.711 -19.092 1.00 94.81 106 THR A N 1
ATOM 834 C CA . THR A 1 106 ? 14.436 -13.590 -17.991 1.00 94.81 106 THR A CA 1
ATOM 835 C C . THR A 1 106 ? 13.380 -13.626 -16.891 1.00 94.81 106 THR A C 1
ATOM 837 O O . THR A 1 106 ? 12.577 -12.709 -16.741 1.00 94.81 106 THR A O 1
ATOM 840 N N . ILE A 1 107 ? 13.433 -14.646 -16.034 1.00 92.25 107 ILE A N 1
ATOM 841 C CA . ILE A 1 107 ? 12.576 -14.726 -14.839 1.00 92.25 107 ILE A CA 1
ATOM 842 C C . ILE A 1 107 ? 12.744 -13.486 -13.944 1.00 92.25 107 ILE A C 1
ATOM 844 O O . ILE A 1 107 ? 11.767 -12.989 -13.389 1.00 92.25 107 ILE A O 1
ATOM 848 N N . SER A 1 108 ? 13.968 -12.970 -13.799 1.00 94.38 108 SER A N 1
ATOM 849 C CA . SER A 1 108 ? 14.233 -11.771 -12.992 1.00 94.38 108 SER A CA 1
ATOM 850 C C . SER A 1 108 ? 13.509 -10.540 -13.534 1.00 94.38 108 SER A C 1
ATOM 852 O O . SER A 1 108 ? 12.980 -9.762 -12.749 1.00 94.38 108 SER A O 1
ATOM 854 N N . TRP A 1 109 ? 13.401 -10.413 -14.860 1.00 94.00 109 TRP A N 1
ATOM 855 C CA . TRP A 1 109 ? 12.674 -9.315 -15.494 1.00 94.00 109 TRP A CA 1
ATOM 856 C C . TRP A 1 109 ? 11.198 -9.281 -15.070 1.00 94.00 109 TRP A C 1
ATOM 858 O O . TRP A 1 109 ? 10.676 -8.212 -14.757 1.00 94.00 109 TRP A O 1
ATOM 868 N N . PHE A 1 110 ? 10.551 -10.446 -14.965 1.00 91.25 110 PHE A N 1
ATOM 869 C CA . PHE A 1 110 ? 9.169 -10.543 -14.483 1.00 91.25 110 PHE A CA 1
ATOM 870 C C . PHE A 1 110 ? 9.025 -10.240 -12.992 1.00 91.25 110 PHE A C 1
ATOM 872 O O . PHE A 1 110 ? 8.043 -9.632 -12.586 1.00 91.25 110 PHE A O 1
ATOM 879 N N . LYS A 1 111 ? 9.996 -10.644 -12.165 1.00 92.19 111 LYS A N 1
ATOM 880 C CA . LYS A 1 111 ? 9.919 -10.486 -10.700 1.00 92.19 111 LYS A CA 1
ATOM 881 C C . LYS A 1 111 ? 9.903 -9.033 -10.231 1.00 92.19 111 LYS A C 1
ATOM 883 O O . LYS A 1 111 ? 9.448 -8.757 -9.127 1.00 92.19 111 LYS A O 1
ATOM 888 N N . GLU A 1 112 ? 10.414 -8.123 -11.045 1.00 91.44 112 GLU A N 1
ATOM 889 C CA . GLU A 1 112 ? 10.509 -6.698 -10.720 1.00 91.44 112 GLU A CA 1
ATOM 890 C C . GLU A 1 112 ? 9.274 -5.897 -11.163 1.00 91.44 112 GLU A C 1
ATOM 892 O O . GLU A 1 112 ? 9.249 -4.680 -11.001 1.00 91.44 112 GLU A O 1
ATOM 897 N N . ARG A 1 113 ? 8.263 -6.551 -11.754 1.00 92.38 113 ARG A N 1
ATOM 898 C CA . ARG A 1 113 ? 7.136 -5.894 -12.431 1.00 92.38 113 ARG A CA 1
ATOM 899 C C . ARG A 1 113 ? 5.811 -6.523 -12.023 1.00 92.38 113 ARG A C 1
ATOM 901 O O . ARG A 1 113 ? 5.687 -7.743 -11.968 1.00 92.38 113 ARG A O 1
ATOM 908 N N . ALA A 1 114 ? 4.808 -5.688 -11.773 1.00 92.94 114 ALA A N 1
ATOM 909 C CA . ALA A 1 114 ? 3.449 -6.131 -11.495 1.00 92.94 114 ALA A CA 1
ATOM 910 C C . ALA A 1 114 ? 2.445 -5.049 -11.895 1.00 92.94 114 ALA A C 1
ATOM 912 O O . ALA A 1 114 ? 2.675 -3.865 -11.646 1.00 92.94 114 ALA A O 1
ATOM 913 N N . ILE A 1 115 ? 1.313 -5.475 -12.451 1.00 91.19 115 ILE A N 1
ATOM 914 C CA . ILE A 1 115 ? 0.101 -4.661 -12.552 1.00 91.19 115 ILE A CA 1
ATOM 915 C C . ILE A 1 115 ? -0.858 -5.178 -11.484 1.00 91.19 115 ILE A C 1
ATOM 917 O O . ILE A 1 115 ? -1.084 -6.382 -11.372 1.00 91.19 115 ILE A O 1
ATOM 921 N N . LEU A 1 116 ? -1.375 -4.270 -10.663 1.00 90.00 116 LEU A N 1
ATOM 922 C CA . LEU A 1 116 ? -2.320 -4.590 -9.601 1.00 90.00 116 LEU A CA 1
ATOM 923 C C . LEU A 1 116 ? -3.678 -4.008 -9.964 1.00 90.00 116 LEU A C 1
ATOM 925 O O . LEU A 1 116 ? -3.762 -2.866 -10.410 1.00 90.00 116 LEU A O 1
ATOM 929 N N . SER A 1 117 ? -4.726 -4.781 -9.713 1.00 89.75 117 SER A N 1
ATOM 930 C CA . SER A 1 117 ? -6.104 -4.341 -9.875 1.00 89.75 117 SER A CA 1
ATOM 931 C C . SER A 1 117 ? -6.843 -4.395 -8.535 1.00 89.75 117 SER A C 1
ATOM 933 O O . SER A 1 117 ? -6.515 -5.245 -7.698 1.00 89.75 117 SER A O 1
ATOM 935 N N . PRO A 1 118 ? -7.828 -3.512 -8.288 1.00 84.00 118 PRO A N 1
ATOM 936 C CA . PRO A 1 118 ? -8.647 -3.565 -7.080 1.00 84.00 118 PRO A CA 1
ATOM 937 C C . PRO A 1 118 ? -9.427 -4.875 -6.912 1.00 84.00 118 PRO A C 1
ATOM 939 O O . PRO A 1 118 ? -9.669 -5.291 -5.776 1.00 84.00 118 PRO A O 1
ATOM 942 N N . THR A 1 119 ? -9.834 -5.506 -8.018 1.00 85.56 119 THR A N 1
ATOM 943 C CA . THR A 1 119 ? -10.662 -6.721 -8.026 1.00 85.56 119 THR A CA 1
ATOM 944 C C . THR A 1 119 ? -10.138 -7.751 -9.023 1.00 85.56 119 THR A C 1
ATOM 946 O O . THR A 1 119 ? -9.479 -7.396 -9.997 1.00 85.56 119 THR A O 1
ATOM 949 N N . ASN A 1 120 ? -10.455 -9.027 -8.789 1.00 86.00 120 ASN A N 1
ATOM 950 C CA . ASN A 1 120 ? -10.075 -10.109 -9.702 1.00 86.00 120 ASN A CA 1
ATOM 951 C C . ASN A 1 120 ? -10.858 -10.051 -11.022 1.00 86.00 120 ASN A C 1
ATOM 953 O O . ASN A 1 120 ? -10.281 -10.317 -12.063 1.00 86.00 120 ASN A O 1
ATOM 957 N N . GLU A 1 121 ? -12.122 -9.610 -10.999 1.00 89.62 121 GLU A N 1
ATOM 958 C CA . GLU A 1 121 ? -12.952 -9.439 -12.210 1.00 89.62 121 GLU A CA 1
ATOM 959 C C . GLU A 1 121 ? -12.342 -8.462 -13.225 1.00 89.62 121 GLU A C 1
ATOM 961 O O . GLU A 1 121 ? -12.660 -8.505 -14.403 1.00 89.62 121 GLU A O 1
ATOM 966 N N . GLN A 1 122 ? -11.489 -7.549 -12.762 1.00 82.38 122 GLN A N 1
ATOM 967 C CA . GLN A 1 122 ? -10.772 -6.603 -13.614 1.00 82.38 122 GLN A CA 1
ATOM 968 C C . GLN A 1 122 ? -9.435 -7.157 -14.140 1.00 82.38 122 GLN A C 1
ATOM 970 O O . GLN A 1 122 ? -8.754 -6.460 -14.890 1.00 82.38 122 GLN A O 1
ATOM 975 N N . VAL A 1 123 ? -9.011 -8.338 -13.681 1.00 79.31 123 VAL A N 1
ATOM 976 C CA . VAL A 1 123 ? -7.776 -9.027 -14.099 1.00 79.31 123 VAL A CA 1
ATOM 977 C C . VAL A 1 123 ? -8.087 -10.200 -15.027 1.00 79.31 123 VAL A C 1
ATOM 979 O O . VAL A 1 123 ? -7.306 -10.443 -15.947 1.00 79.31 123 VAL A O 1
ATOM 982 N N . ASP A 1 124 ? -9.181 -10.913 -14.747 1.00 67.50 124 ASP A N 1
ATOM 983 C CA . ASP A 1 124 ? -9.662 -12.089 -15.485 1.00 67.50 124 ASP A CA 1
ATOM 984 C C . ASP A 1 124 ? -10.307 -11.720 -16.835 1.00 67.50 124 ASP A C 1
ATOM 986 O O . ASP A 1 124 ? -10.085 -12.479 -17.810 1.00 67.50 124 ASP A O 1
#

Foldseek 3Di:
DPPQLPQDDPQDDDVVDDPVVSVCPDPVVDPCVVVDDDDDDPWDPVQDPPDPVSVVQRNVVVCVSRCVQADPVRDGDCPVPDDDDPDPVVVCCVQPPPVVVVVPDDPVSPVVGDDDDPDVVVVD

pLDDT: mean 83.09, std 12.93, range [30.3, 94.81]

Sequence (124 aa):
MNHSVLRKLLSPVVTRGTRADEINASLKRSNLLPYVNKLELKNNMRVSLYSRENNIYSKMLLKVGNGELTESDGMINLENLCVLIDNIQELVNNVYPDIDNISCKTISWFKERAILSPTNEQVD

InterPro domains:
  IPR010285 DNA helicase Pif1-like, DEAD-box helicase domain [PF05970] (10-73)

=== Feature glossary ===
Legend for the data blocks above and below:

— What the protein is —

The amino-acid sequence is the protein's primary structure: the linear order of residues from the N-terminus to the C-terminus, written in one-letter code. Everything else here — the 3D coordinates, the secondary structure, the domain annotations — is ultimately a consequence of this string.

Database cross-references. InterPro integrates a dozen domain/family signature databases into unified entries with residue-range hits. GO terms attach function/process/location labels with evidence codes. CATH codes position the fold in a four-level structural taxonomy. Organism is the NCBI-taxonomy species name.

— Where its atoms are —

The mmCIF block holds the 3D Cartesian coordinates of each backbone atom (N, Cα, C, O) in ångströms. mmCIF is the PDB's canonical archive format — a tagged-loop text representation of the atomic model.

The six renders are orthographic views along the three Cartesian axes in both directions. Representation (cartoon, sticks, or surface) and color scheme (sequence-rainbow or by-chain) vary across proteins so the training set covers all the common visualization conventions.

— Local backbone conformation —

Secondary structure is the local, repeating backbone conformation. DSSP classifies it into eight states by reading the hydrogen-bond network: three helix types (H, G, I), two β types (E, B), two non-regular types (T, S), and unstructured coil (-).

SS3 is a coarse helix/strand/coil call (letters a/b/c) made by the P-SEA algorithm from inter-Cα distances and dihedrals. It is less detailed than DSSP but needs only Cα positions.

Backbone dihedral angles. Every residue except chain termini has a φ (preceding-C → N → Cα → C) and a ψ (N → Cα → C → next-N). They are reported in degrees following the IUPAC sign convention. Secondary structure is essentially a statement about which (φ, ψ) basin each residue occupies.

— Global shape and packing —

The geometric summary reports three shape descriptors. Rg (radius of gyration) measures how spread out the Cα atoms are about their centre of mass; compact globular proteins have small Rg, elongated or unfolded ones large. Cα contacts (<8 Å, |i−j|>4) count long-range residue pairs in spatial proximity — high for tightly packed folds, near zero for rods or random coil. The bounding-box extents give the protein's footprint along x, y, z in Å.

Solvent accessibility: the surface area of each residue that a 1.4 Å water probe can touch, in Å². When only backbone atoms are present the absolute values are lower than full-atom SASA (side chains contribute most of the area) and are flagged as backbone-only.

Plot images: a contact map (which residues are close in 3D, as an N×N binary image), a Ramachandran scatter (backbone torsion angles, revealing secondary-structure composition at a glance), and — for AlphaFold structures — a PAE heatmap (pairwise prediction confidence).

— Structural neighborhood —

Foldseek's 3Di representation compresses backbone geometry into a per-residue letter drawn from a learned twenty-state alphabet. It captures the tertiary interaction pattern around each residue — which residues are packed against it in space, regardless of where they are in sequence.

Structural nearest neighbors (via Foldseek easy-search vs the PDB). Reported per hit: target PDB id, E-value, and alignment TM-score. A TM-score above ~0.5 is the conventional threshold for 'same fold'.

— Confidence and disorder —

pLDDT (predicted Local Distance Difference Test) is AlphaFold's per-residue confidence score, ranging from 0 to 100. Values above 90 indicate high confidence (typically well-packed cores); 70–90 is confident; 50–70 low confidence; below 50 usually means the region is disordered or the prediction is unreliable there. AlphaFold stores pLDDT in the mmCIF B-factor column.

For experimental (PDB) structures, the B-factor (temperature factor) quantifies the positional spread of each atom in the crystal — a combination of thermal vibration and static disorder — in units of Å². High B-factors mark flexible loops or poorly resolved regions; low B-factors mark the rigid, well-ordered core.

Predicted Aligned Error (PAE) is an AlphaFold confidence matrix: entry (i, j) is the expected error in the position of residue j, in ångströms, when the prediction is superimposed on the true structure at residue i. Low PAE within a block of residues means that block is internally rigid and well-predicted; high PAE between two blocks means their relative placement is uncertain even if each block individually is confident.